Protein AF-A0A495KR83-F1 (afdb_monomer_lite)

Structure (mmCIF, N/CA/C/O backbone):
data_AF-A0A495KR83-F1
#
_entry.id   AF-A0A495KR83-F1
#
loop_
_atom_site.group_PDB
_atom_site.id
_atom_site.type_symbol
_atom_site.label_atom_id
_atom_site.label_alt_id
_atom_site.label_comp_id
_atom_site.label_asym_id
_atom_site.label_entity_id
_atom_site.label_seq_id
_atom_site.pdbx_PDB_ins_code
_atom_site.Cartn_x
_atom_site.Cartn_y
_atom_site.Cartn_z
_atom_site.occupancy
_atom_site.B_iso_or_equiv
_atom_site.auth_seq_id
_atom_site.auth_comp_id
_atom_site.auth_asym_id
_atom_site.auth_atom_id
_atom_site.pdbx_PDB_model_num
ATOM 1 N N . MET A 1 1 ? -1.444 6.617 -15.059 1.00 58.53 1 MET A N 1
ATOM 2 C CA . MET A 1 1 ? -1.238 6.009 -13.727 1.00 58.53 1 MET A CA 1
ATOM 3 C C . MET A 1 1 ? -1.438 7.092 -12.682 1.00 58.53 1 MET A C 1
ATOM 5 O O . MET A 1 1 ? -0.821 8.144 -12.810 1.00 58.53 1 MET A O 1
ATOM 9 N N . CYS A 1 2 ? -2.359 6.924 -11.729 1.00 82.19 2 CYS A N 1
ATOM 10 C CA . CYS A 1 2 ? -2.686 7.996 -10.783 1.00 82.19 2 CYS A CA 1
ATOM 11 C C . CYS A 1 2 ? -3.004 7.440 -9.392 1.00 82.19 2 CYS A C 1
ATOM 13 O O . CYS A 1 2 ? -3.875 6.585 -9.245 1.00 82.19 2 CYS A O 1
ATOM 15 N N . TRP A 1 3 ? -2.359 7.992 -8.361 1.00 87.06 3 TRP A N 1
ATOM 16 C CA . TRP A 1 3 ? -2.624 7.665 -6.955 1.00 87.06 3 TRP A CA 1
ATOM 17 C C . TRP A 1 3 ? -4.091 7.882 -6.550 1.00 87.06 3 TRP A C 1
ATOM 19 O O . TRP A 1 3 ? -4.588 7.176 -5.677 1.00 87.06 3 TRP A O 1
ATOM 29 N N . ASN A 1 4 ? -4.822 8.759 -7.248 1.00 87.94 4 ASN A N 1
ATOM 30 C CA . ASN A 1 4 ? -6.261 8.949 -7.044 1.00 87.94 4 ASN A CA 1
ATOM 31 C C . ASN A 1 4 ? -7.070 7.679 -7.370 1.00 87.94 4 ASN A C 1
ATOM 33 O O . ASN A 1 4 ? -8.069 7.399 -6.709 1.00 87.94 4 ASN A O 1
ATOM 37 N N . LYS A 1 5 ? -6.639 6.882 -8.361 1.00 89.56 5 LYS A N 1
ATOM 38 C CA . LYS A 1 5 ? -7.302 5.616 -8.712 1.00 89.56 5 LYS A CA 1
ATOM 39 C C . LYS A 1 5 ? -7.034 4.548 -7.654 1.00 89.56 5 LYS A C 1
ATOM 41 O O . LYS A 1 5 ? -7.980 3.891 -7.226 1.00 89.56 5 LYS A O 1
ATOM 46 N N . VAL A 1 6 ? -5.796 4.457 -7.155 1.00 89.81 6 VAL A N 1
ATOM 47 C CA . VAL A 1 6 ? -5.453 3.609 -5.998 1.00 89.81 6 VAL A CA 1
ATOM 48 C C . VAL A 1 6 ? -6.302 3.994 -4.785 1.00 89.81 6 VAL A C 1
ATOM 50 O O . VAL A 1 6 ? -6.902 3.126 -4.153 1.00 89.81 6 VAL A O 1
ATOM 53 N N . GLU A 1 7 ? -6.416 5.290 -4.477 1.00 89.06 7 GLU A N 1
ATOM 54 C CA . GLU A 1 7 ? -7.213 5.764 -3.343 1.00 89.06 7 GLU A CA 1
ATOM 55 C C . GLU A 1 7 ? -8.700 5.419 -3.501 1.00 89.06 7 GLU A C 1
ATOM 57 O O . GLU A 1 7 ? -9.326 4.971 -2.541 1.00 89.06 7 GLU A O 1
ATOM 62 N N . SER A 1 8 ? -9.256 5.583 -4.704 1.00 89.19 8 SER A N 1
ATOM 63 C CA . SER A 1 8 ? -10.644 5.223 -5.012 1.00 89.19 8 SER A CA 1
ATOM 64 C C . SER A 1 8 ? -10.902 3.724 -4.824 1.00 89.19 8 SER A C 1
ATOM 66 O O . SER A 1 8 ? -11.840 3.342 -4.127 1.00 89.19 8 SER A O 1
ATOM 68 N N . GLN A 1 9 ? -10.021 2.859 -5.336 1.00 88.50 9 GLN A N 1
ATOM 69 C CA . GLN A 1 9 ? -10.140 1.411 -5.128 1.00 88.50 9 GLN A CA 1
ATOM 70 C C . GLN A 1 9 ? -10.041 1.030 -3.650 1.00 88.50 9 GLN A C 1
ATOM 72 O O . GLN A 1 9 ? -10.841 0.243 -3.146 1.00 88.50 9 GLN A O 1
ATOM 77 N N . CYS A 1 10 ? -9.130 1.661 -2.913 1.00 87.50 10 CYS A N 1
ATOM 78 C CA . CYS A 1 10 ? -9.049 1.476 -1.472 1.00 87.50 10 CYS A CA 1
ATOM 79 C C . CYS A 1 10 ? -10.307 1.983 -0.737 1.00 87.50 10 CYS A C 1
ATOM 81 O O . CYS A 1 10 ? -10.642 1.433 0.304 1.00 87.50 10 CYS A O 1
ATOM 83 N N . LYS A 1 11 ? -11.002 3.023 -1.223 1.00 87.50 11 LYS A N 1
ATOM 84 C CA . LYS A 1 11 ? -12.291 3.485 -0.660 1.00 87.50 11 LYS A CA 1
ATOM 85 C C . LYS A 1 11 ? -13.414 2.477 -0.885 1.00 87.50 11 LYS A C 1
ATOM 87 O O . LYS A 1 11 ? -14.259 2.330 -0.012 1.00 87.50 11 LYS A O 1
ATOM 92 N N . MET A 1 12 ? -13.418 1.797 -2.030 1.00 85.75 12 MET A N 1
ATOM 93 C CA . MET A 1 12 ? -14.422 0.774 -2.334 1.00 85.75 12 MET A CA 1
ATOM 94 C C . MET A 1 12 ? -14.242 -0.484 -1.480 1.00 85.75 12 MET A C 1
ATOM 96 O O . MET A 1 12 ? -15.228 -1.095 -1.083 1.00 85.75 12 MET A O 1
ATOM 100 N N . VAL A 1 13 ? -12.995 -0.867 -1.191 1.00 83.69 13 VAL A N 1
ATOM 101 C CA . VAL A 1 13 ? -12.696 -2.107 -0.456 1.00 83.69 13 VAL A CA 1
ATOM 102 C C . VAL A 1 13 ? -12.657 -1.908 1.052 1.00 83.69 13 VAL A C 1
ATOM 104 O O . VAL A 1 13 ? -13.182 -2.733 1.796 1.00 83.69 13 VAL A O 1
ATOM 107 N N . TYR A 1 14 ? -12.073 -0.805 1.518 1.00 82.06 14 TYR A N 1
ATOM 108 C CA . TYR A 1 14 ? -12.025 -0.483 2.938 1.00 82.06 14 TYR A CA 1
ATOM 109 C C . TYR A 1 14 ? -13.132 0.518 3.268 1.00 82.06 14 TYR A C 1
ATOM 111 O O . TYR A 1 14 ? -13.010 1.710 2.979 1.00 82.06 14 TYR A O 1
ATOM 119 N N . SER A 1 15 ? -14.205 0.040 3.910 1.00 77.31 15 SER A N 1
ATOM 120 C CA . SER A 1 15 ? -15.283 0.908 4.411 1.00 77.31 15 SER A CA 1
ATOM 121 C C . SER A 1 15 ? -14.786 1.907 5.461 1.00 77.31 15 SER A C 1
ATOM 123 O O . SER A 1 15 ? -15.368 2.977 5.622 1.00 77.31 15 SER A O 1
ATOM 125 N N . THR A 1 16 ? -13.699 1.583 6.168 1.00 82.94 16 THR A N 1
ATOM 126 C CA . THR A 1 16 ? -13.033 2.483 7.115 1.00 82.94 16 THR A CA 1
ATOM 127 C C . THR A 1 16 ? -11.821 3.163 6.462 1.00 82.94 16 THR A C 1
ATOM 129 O O . THR A 1 16 ? -11.197 2.612 5.553 1.00 82.94 16 THR A O 1
ATOM 132 N N . PRO A 1 17 ? -11.420 4.367 6.913 1.00 83.88 17 PRO A N 1
ATOM 133 C CA . PRO A 1 17 ? -10.258 5.070 6.360 1.00 83.88 17 PRO A CA 1
ATOM 134 C C . PRO A 1 17 ? -8.910 4.476 6.814 1.00 83.88 17 PRO A C 1
ATOM 136 O O . PRO A 1 17 ? -7.865 5.096 6.597 1.00 83.88 17 PRO A O 1
ATOM 139 N N . TYR A 1 18 ? -8.916 3.293 7.430 1.00 86.31 18 TYR A N 1
ATOM 140 C CA . TYR A 1 18 ? -7.752 2.637 8.008 1.00 86.31 18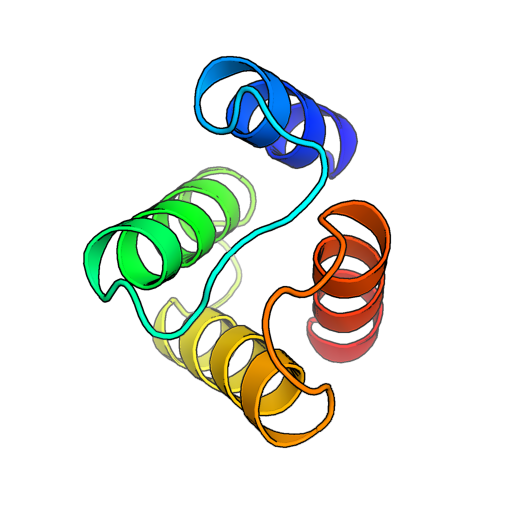 TYR A CA 1
ATOM 141 C C . TYR A 1 18 ? -7.548 1.252 7.395 1.00 86.31 18 TYR A C 1
ATOM 143 O O . TYR A 1 18 ? -8.507 0.546 7.102 1.00 86.31 18 TYR A O 1
ATOM 151 N N . ILE A 1 19 ? -6.287 0.860 7.236 1.00 84.94 19 ILE A N 1
ATOM 152 C CA . ILE A 1 19 ? -5.872 -0.444 6.726 1.00 84.94 19 ILE A CA 1
ATOM 153 C C . ILE A 1 19 ? -5.198 -1.190 7.876 1.00 84.94 19 ILE A C 1
ATOM 155 O O . ILE A 1 19 ? -4.256 -0.671 8.489 1.00 84.94 19 ILE A O 1
ATOM 159 N N . ASN A 1 20 ? -5.681 -2.396 8.184 1.00 81.38 20 ASN A N 1
ATOM 160 C CA . ASN A 1 20 ? -5.058 -3.235 9.200 1.00 81.38 20 ASN A CA 1
ATOM 161 C C . ASN A 1 20 ? -4.060 -4.202 8.547 1.00 81.38 20 ASN A C 1
ATOM 163 O O . ASN A 1 20 ? -4.447 -5.167 7.896 1.00 81.38 20 ASN A O 1
ATOM 167 N N . ALA A 1 21 ? -2.768 -3.961 8.762 1.00 73.88 21 ALA A N 1
ATOM 168 C CA . ALA A 1 21 ? -1.700 -4.814 8.243 1.00 73.88 21 ALA A CA 1
ATOM 169 C C . ALA A 1 21 ? -1.657 -6.213 8.865 1.00 73.88 21 ALA A C 1
ATOM 171 O O . ALA A 1 21 ? -1.091 -7.125 8.266 1.00 73.88 21 ALA A O 1
ATOM 172 N N . GLU A 1 22 ? -2.247 -6.393 10.051 1.00 78.62 22 GLU A N 1
ATOM 173 C CA . GLU A 1 22 ? -2.342 -7.697 10.715 1.00 78.62 22 GLU A CA 1
ATOM 174 C C . GLU A 1 22 ? -3.252 -8.656 9.946 1.00 78.62 22 GLU A C 1
ATOM 176 O O . GLU A 1 22 ? -3.172 -9.867 10.133 1.00 78.62 22 GLU A O 1
ATOM 181 N N . LYS A 1 23 ? -4.095 -8.130 9.046 1.00 83.75 23 LYS A N 1
ATOM 182 C CA . LYS A 1 23 ? -4.882 -8.924 8.108 1.00 83.75 23 LYS A CA 1
ATOM 183 C C . LYS A 1 23 ? -4.061 -9.159 6.835 1.00 83.75 23 LYS A C 1
ATOM 185 O O . LYS A 1 23 ? -3.882 -8.236 6.036 1.00 83.75 23 LYS A O 1
ATOM 190 N N . PRO A 1 24 ? -3.614 -10.401 6.561 1.00 84.81 24 PRO A N 1
ATOM 191 C CA . PRO A 1 24 ? -2.792 -10.691 5.385 1.00 84.81 24 PRO A CA 1
ATOM 192 C C . PRO A 1 24 ? -3.498 -10.374 4.060 1.00 84.81 24 PRO A C 1
ATOM 194 O O . PRO A 1 24 ? -2.843 -10.065 3.064 1.00 84.81 24 PRO A O 1
ATOM 197 N N . LEU A 1 25 ? -4.833 -10.445 4.048 1.00 86.62 25 LEU A N 1
ATOM 198 C CA . LEU A 1 25 ? -5.659 -10.123 2.887 1.00 86.62 25 LEU A CA 1
ATOM 199 C C . LEU A 1 25 ? -5.601 -8.633 2.542 1.00 86.62 25 LEU A C 1
ATOM 201 O O . LEU A 1 25 ? -5.341 -8.309 1.386 1.00 86.62 25 LEU A O 1
ATOM 205 N N . ASP A 1 26 ? -5.744 -7.750 3.532 1.00 86.19 26 ASP A N 1
ATOM 206 C CA . ASP A 1 26 ? -5.676 -6.295 3.345 1.00 86.19 26 ASP A CA 1
ATOM 207 C C . ASP A 1 26 ? -4.307 -5.902 2.768 1.00 86.19 26 ASP A C 1
ATOM 209 O O . ASP A 1 26 ? -4.190 -5.188 1.766 1.00 86.19 26 ASP A O 1
ATOM 213 N N . ARG A 1 27 ? -3.243 -6.479 3.338 1.00 88.06 27 ARG A N 1
ATOM 214 C CA . ARG A 1 27 ? -1.871 -6.320 2.845 1.00 88.06 27 ARG A CA 1
ATOM 215 C C . ARG A 1 27 ? -1.711 -6.789 1.394 1.00 88.06 27 ARG A C 1
ATOM 217 O O . ARG A 1 27 ? -1.122 -6.084 0.577 1.00 88.06 27 ARG A O 1
ATOM 224 N N . LYS A 1 28 ? -2.212 -7.977 1.046 1.00 90.94 28 LYS A N 1
ATOM 225 C CA . LYS A 1 28 ? -2.117 -8.501 -0.327 1.00 90.94 28 LYS A CA 1
ATOM 226 C C . LYS A 1 28 ? -2.888 -7.617 -1.309 1.00 90.94 28 LYS A C 1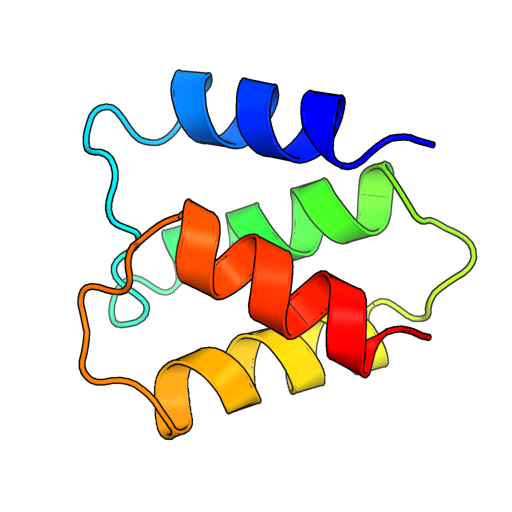
ATOM 228 O O . LYS A 1 28 ? -2.409 -7.369 -2.414 1.00 90.94 28 LYS A O 1
ATOM 233 N N . PHE A 1 29 ? -4.053 -7.130 -0.895 1.00 90.25 29 PHE A N 1
ATOM 234 C CA . PHE A 1 29 ? -4.931 -6.325 -1.727 1.00 90.25 29 PHE A CA 1
ATOM 235 C C . PHE A 1 29 ? -4.314 -4.962 -2.054 1.00 90.25 29 PHE A C 1
ATOM 237 O O . PHE A 1 29 ? -4.259 -4.581 -3.220 1.00 90.25 29 PHE A O 1
ATOM 244 N N . ILE A 1 30 ? -3.757 -4.258 -1.061 1.00 91.19 30 ILE A N 1
ATOM 245 C CA . ILE A 1 30 ? -3.115 -2.957 -1.305 1.00 91.19 30 ILE A CA 1
ATOM 246 C C . ILE A 1 30 ? -1.904 -3.077 -2.242 1.00 91.19 30 ILE A C 1
ATOM 248 O O . ILE A 1 30 ? -1.744 -2.260 -3.146 1.00 91.19 30 ILE A O 1
ATOM 252 N N . ILE A 1 31 ? -1.093 -4.130 -2.084 1.00 93.12 31 ILE A N 1
ATOM 253 C CA . ILE A 1 31 ? 0.048 -4.402 -2.969 1.00 93.12 31 ILE A CA 1
ATOM 254 C C . ILE A 1 31 ? -0.435 -4.653 -4.399 1.00 93.12 31 ILE A C 1
ATOM 256 O O . ILE A 1 31 ? 0.157 -4.128 -5.340 1.00 93.12 31 ILE A O 1
ATOM 260 N N . GLN A 1 32 ? -1.510 -5.428 -4.565 1.00 93.94 32 GLN A N 1
ATOM 261 C CA . GLN A 1 32 ? -2.085 -5.723 -5.875 1.00 93.94 32 GLN A CA 1
ATOM 262 C C . GLN A 1 32 ? -2.594 -4.450 -6.564 1.00 93.94 32 GLN A C 1
ATOM 264 O O . GLN A 1 32 ? -2.202 -4.212 -7.701 1.00 93.94 32 GLN A O 1
ATOM 269 N N . ILE A 1 33 ? -3.385 -3.609 -5.883 1.00 93.31 33 ILE A N 1
ATOM 270 C CA . ILE A 1 33 ? -3.899 -2.360 -6.475 1.00 93.31 33 ILE A CA 1
ATOM 271 C C . ILE A 1 33 ? -2.744 -1.465 -6.935 1.00 93.31 33 ILE A C 1
ATOM 273 O O . ILE A 1 33 ? -2.771 -0.920 -8.036 1.00 93.31 33 ILE A O 1
ATOM 277 N N . ILE A 1 34 ? -1.721 -1.297 -6.091 1.00 92.94 34 ILE A N 1
ATOM 278 C CA . ILE A 1 34 ? -0.574 -0.446 -6.424 1.00 92.94 34 ILE A CA 1
ATOM 279 C C . ILE A 1 34 ? 0.192 -1.039 -7.613 1.00 92.94 34 ILE A C 1
ATOM 281 O O . ILE A 1 34 ? 0.586 -0.299 -8.506 1.00 92.94 34 ILE A O 1
ATOM 285 N N . ALA A 1 35 ? 0.367 -2.360 -7.671 1.00 93.75 35 ALA A N 1
ATOM 286 C CA . ALA A 1 35 ? 1.041 -3.020 -8.788 1.00 93.75 35 ALA A CA 1
ATOM 287 C C . ALA A 1 35 ? 0.259 -2.946 -10.109 1.00 93.75 35 ALA A C 1
ATOM 289 O O . ALA A 1 35 ? 0.871 -2.887 -11.170 1.00 93.75 35 ALA A O 1
ATOM 290 N N . GLU A 1 36 ? -1.073 -2.962 -10.060 1.00 92.81 36 GLU A N 1
ATOM 291 C CA . GLU A 1 36 ? -1.922 -2.781 -11.243 1.00 92.81 36 GLU A CA 1
ATOM 292 C C . GLU A 1 36 ? -1.877 -1.342 -11.761 1.00 92.81 36 GLU A C 1
ATOM 294 O O . GLU A 1 36 ? -1.847 -1.121 -12.970 1.00 92.81 36 GLU A O 1
ATOM 299 N N . GLU A 1 37 ? -1.839 -0.359 -10.858 1.00 92.75 37 GLU A N 1
ATOM 300 C CA . GLU A 1 37 ? -1.748 1.049 -11.245 1.00 92.75 37 GLU A CA 1
ATOM 301 C C . GLU A 1 37 ? -0.344 1.485 -11.652 1.00 92.75 37 GLU A C 1
ATOM 303 O O . GLU A 1 37 ? -0.219 2.434 -12.426 1.00 92.75 37 GLU A O 1
ATOM 308 N N . PHE A 1 38 ? 0.695 0.812 -11.157 1.00 91.12 38 PHE A N 1
ATOM 309 C CA . PHE A 1 38 ? 2.089 1.115 -11.461 1.00 91.12 38 PHE A CA 1
ATOM 310 C C . PHE A 1 38 ? 2.861 -0.148 -11.884 1.00 91.12 38 PHE A C 1
ATOM 312 O O . PHE A 1 38 ? 3.726 -0.622 -11.140 1.00 91.12 38 PHE A O 1
ATOM 319 N N . PRO A 1 39 ? 2.572 -0.696 -13.081 1.00 91.06 39 PRO A N 1
ATOM 320 C CA . PRO A 1 39 ? 3.215 -1.908 -13.592 1.00 91.06 39 PRO A CA 1
ATOM 321 C C . PRO A 1 39 ? 4.727 -1.758 -13.810 1.00 91.06 39 PRO A C 1
ATOM 323 O O . PRO A 1 39 ? 5.438 -2.760 -13.817 1.00 91.06 39 PRO A O 1
ATOM 326 N N . ASP A 1 40 ? 5.223 -0.525 -13.947 1.00 91.31 40 ASP A N 1
ATOM 327 C CA . ASP A 1 40 ? 6.650 -0.234 -14.130 1.00 91.31 40 ASP A CA 1
ATOM 328 C C . ASP A 1 40 ? 7.477 -0.504 -12.862 1.00 91.31 40 ASP A C 1
ATOM 330 O O . ASP A 1 40 ? 8.690 -0.713 -12.933 1.00 91.31 40 ASP A O 1
ATOM 334 N N . PHE A 1 41 ? 6.841 -0.525 -11.682 1.00 91.56 41 PHE A N 1
ATOM 335 C CA . PHE A 1 41 ? 7.525 -0.860 -10.438 1.00 91.56 41 PHE A CA 1
ATOM 336 C C . PHE A 1 41 ? 7.462 -2.367 -10.165 1.00 91.56 41 PHE A C 1
ATOM 338 O O . PHE A 1 41 ? 6.377 -2.955 -10.140 1.00 91.56 41 PHE A O 1
ATOM 345 N N . PRO A 1 42 ? 8.600 -3.013 -9.847 1.00 93.38 42 PRO A N 1
ATOM 346 C CA . PRO A 1 42 ? 8.599 -4.414 -9.453 1.00 93.38 42 PRO A CA 1
ATOM 347 C C . PRO A 1 42 ? 7.673 -4.655 -8.255 1.00 93.38 42 PRO A C 1
ATOM 349 O O . PRO A 1 42 ? 7.799 -3.994 -7.220 1.00 93.38 42 PRO A O 1
ATOM 352 N N . ARG A 1 43 ? 6.801 -5.668 -8.346 1.00 93.75 43 ARG A N 1
ATOM 353 C CA . ARG A 1 43 ? 5.887 -6.063 -7.253 1.00 93.75 43 ARG A CA 1
ATOM 354 C C . ARG A 1 43 ? 6.608 -6.277 -5.921 1.00 93.75 43 ARG A C 1
ATOM 356 O O . ARG A 1 43 ? 6.077 -5.926 -4.874 1.00 93.75 43 ARG A O 1
ATOM 363 N N . VAL A 1 44 ? 7.829 -6.814 -5.966 1.00 93.56 44 VAL A N 1
ATOM 364 C CA . VAL A 1 44 ? 8.679 -7.021 -4.782 1.00 93.56 44 VAL A CA 1
ATOM 365 C C . VAL A 1 44 ? 9.043 -5.690 -4.117 1.00 93.56 44 VAL A C 1
ATOM 367 O O . VAL A 1 44 ? 8.977 -5.588 -2.895 1.00 93.56 44 VAL A O 1
ATOM 370 N N . ARG A 1 45 ? 9.364 -4.655 -4.907 1.00 94.44 45 ARG A N 1
ATOM 371 C CA . ARG A 1 45 ? 9.669 -3.309 -4.400 1.00 94.44 45 ARG A CA 1
ATOM 372 C C . ARG A 1 45 ? 8.434 -2.692 -3.744 1.00 94.44 45 ARG A C 1
ATOM 374 O O . ARG A 1 45 ? 8.526 -2.219 -2.619 1.00 94.44 45 ARG A O 1
ATOM 381 N N . ILE A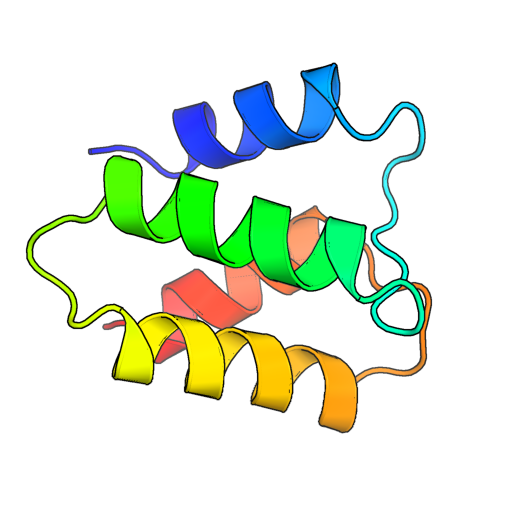 1 46 ? 7.274 -2.781 -4.400 1.00 94.94 46 ILE A N 1
ATOM 382 C CA . ILE A 1 46 ? 5.989 -2.315 -3.851 1.00 94.94 46 ILE A CA 1
ATOM 383 C C . ILE A 1 46 ? 5.682 -3.009 -2.518 1.00 94.94 46 ILE A C 1
ATOM 385 O O . ILE A 1 46 ? 5.387 -2.338 -1.529 1.00 94.94 46 ILE A O 1
ATOM 389 N N . ALA A 1 47 ? 5.786 -4.340 -2.475 1.00 94.00 47 ALA A N 1
ATOM 390 C CA . ALA A 1 47 ? 5.540 -5.123 -1.269 1.00 94.00 47 ALA A CA 1
ATOM 391 C C . ALA A 1 47 ? 6.473 -4.711 -0.123 1.00 94.00 47 ALA A C 1
ATOM 393 O O . ALA A 1 47 ? 6.002 -4.434 0.978 1.00 94.00 47 ALA A O 1
ATOM 394 N N . ALA A 1 48 ? 7.775 -4.586 -0.394 1.00 94.50 48 ALA A N 1
ATOM 395 C CA . ALA A 1 48 ? 8.754 -4.161 0.602 1.00 94.50 48 ALA A CA 1
ATOM 396 C C . ALA A 1 48 ? 8.460 -2.754 1.150 1.00 94.50 48 ALA A C 1
ATOM 398 O O . ALA A 1 48 ? 8.572 -2.523 2.357 1.00 94.50 48 ALA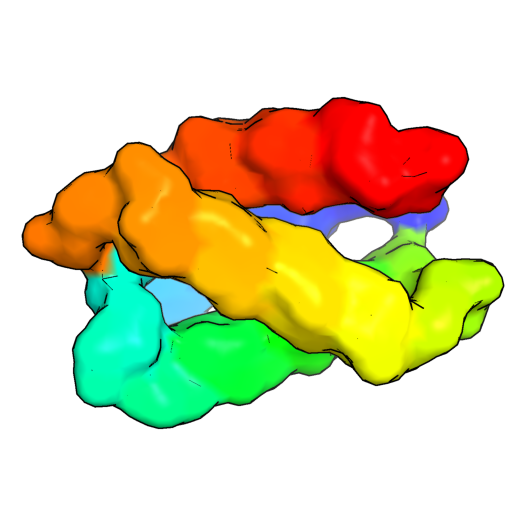 A O 1
ATOM 399 N N . THR A 1 49 ? 8.052 -1.811 0.297 1.00 94.19 49 THR A N 1
ATOM 400 C CA . THR A 1 49 ? 7.679 -0.458 0.729 1.00 94.19 49 THR A CA 1
ATOM 401 C C . THR A 1 49 ? 6.417 -0.459 1.594 1.00 94.19 49 THR A C 1
ATOM 403 O O . THR A 1 49 ? 6.391 0.198 2.636 1.00 94.19 49 THR A O 1
ATOM 406 N N . VAL A 1 50 ? 5.386 -1.216 1.209 1.00 92.56 50 VAL A N 1
ATOM 407 C CA . VAL A 1 50 ? 4.155 -1.374 2.004 1.00 92.56 50 VAL A CA 1
ATOM 408 C C . VAL A 1 50 ? 4.469 -1.987 3.372 1.00 92.56 50 VAL A C 1
ATOM 410 O O . VAL A 1 50 ? 4.034 -1.465 4.397 1.00 92.56 50 VAL A O 1
ATOM 413 N N . ASP A 1 51 ? 5.291 -3.033 3.410 1.00 91.25 51 ASP A N 1
ATOM 414 C CA . ASP A 1 51 ? 5.713 -3.677 4.658 1.00 91.25 51 ASP A CA 1
ATOM 415 C C . ASP A 1 51 ? 6.491 -2.730 5.559 1.00 91.25 51 ASP A C 1
ATOM 417 O O . ASP A 1 51 ? 6.300 -2.719 6.773 1.00 91.25 51 ASP A O 1
ATOM 421 N N . SER A 1 52 ? 7.362 -1.916 4.964 1.00 92.25 52 SER A N 1
ATOM 422 C CA . SER A 1 52 ? 8.137 -0.921 5.701 1.00 92.25 52 SER A CA 1
ATOM 423 C C . SER A 1 52 ? 7.217 0.118 6.343 1.00 92.25 52 SER A C 1
ATOM 425 O O . SER A 1 52 ? 7.427 0.483 7.496 1.00 92.25 52 SER A O 1
ATOM 427 N N . CYS A 1 53 ? 6.151 0.528 5.648 1.00 92.31 53 CYS A N 1
ATOM 428 C CA . CYS A 1 53 ? 5.126 1.412 6.202 1.00 92.31 53 CYS A CA 1
ATOM 429 C C . CYS A 1 53 ? 4.485 0.811 7.463 1.00 92.31 53 CYS A C 1
ATOM 431 O O . CYS A 1 53 ? 4.396 1.476 8.493 1.00 92.31 53 CYS A O 1
ATOM 433 N N . PHE A 1 54 ? 4.090 -0.461 7.404 1.00 90.12 54 PHE A N 1
ATOM 434 C CA . PHE A 1 54 ? 3.442 -1.152 8.521 1.00 90.12 54 PHE A CA 1
ATOM 435 C C . PHE A 1 54 ? 4.382 -1.496 9.679 1.00 90.12 54 PHE A C 1
ATOM 437 O O . PHE A 1 54 ? 3.936 -1.592 10.815 1.00 90.12 54 PHE A O 1
ATOM 444 N N . LYS A 1 55 ? 5.684 -1.650 9.421 1.00 89.38 55 LYS A N 1
ATOM 445 C CA . LYS A 1 55 ? 6.690 -1.783 10.485 1.00 89.38 55 LYS A CA 1
ATOM 446 C C . LYS A 1 55 ? 6.939 -0.464 11.216 1.00 89.38 55 LYS A C 1
ATOM 448 O O . LYS A 1 55 ? 7.231 -0.478 12.405 1.00 89.38 55 LYS A O 1
ATOM 453 N N . LEU A 1 56 ? 6.862 0.661 10.504 1.00 89.81 56 LEU A N 1
ATOM 454 C CA . LEU A 1 56 ? 7.146 1.991 11.051 1.00 89.81 56 LEU A CA 1
ATOM 455 C C . LEU A 1 56 ? 5.946 2.622 11.761 1.00 89.81 56 LEU A C 1
ATOM 457 O O . LEU A 1 56 ? 6.133 3.440 12.661 1.00 89.81 56 LEU A O 1
ATOM 461 N N . PHE A 1 57 ? 4.723 2.284 11.353 1.00 87.44 57 PHE A N 1
ATOM 462 C CA . PHE A 1 57 ? 3.509 2.858 11.924 1.00 87.44 57 PHE A CA 1
ATOM 463 C C . PHE A 1 57 ? 2.646 1.776 12.575 1.00 87.44 57 PHE A C 1
ATOM 465 O O . PHE A 1 57 ? 2.319 0.800 11.901 1.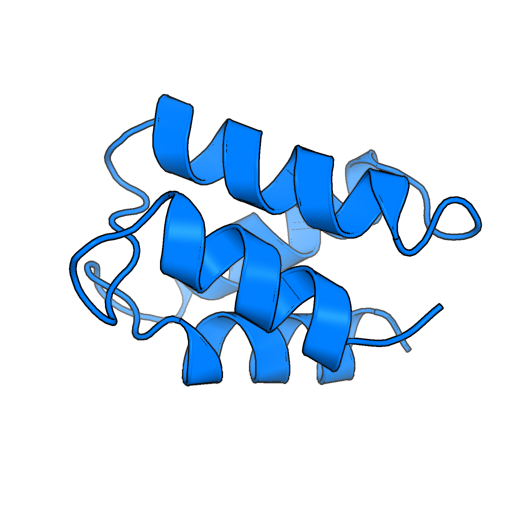00 87.44 57 PHE A O 1
ATOM 472 N N . PRO A 1 58 ? 2.231 1.957 13.844 1.00 78.88 58 PRO A N 1
ATOM 473 C CA . PRO A 1 58 ? 1.377 0.991 14.521 1.00 78.88 58 PRO A CA 1
ATOM 474 C C . PRO A 1 58 ? 0.050 0.832 13.774 1.00 78.88 58 PRO A C 1
ATOM 476 O O . PRO A 1 58 ? -0.540 1.809 13.300 1.00 78.88 58 PRO A O 1
ATOM 479 N N . THR A 1 59 ? -0.405 -0.412 13.655 1.00 80.88 59 THR A N 1
ATOM 480 C CA . THR A 1 59 ? -1.694 -0.759 13.064 1.00 80.88 59 THR A CA 1
ATOM 481 C C . THR A 1 59 ? -2.846 -0.334 13.980 1.00 80.88 59 THR A C 1
ATOM 483 O O . THR A 1 59 ? -2.731 -0.429 15.200 1.00 80.88 59 THR A O 1
ATOM 486 N N . PRO A 1 60 ? -3.982 0.115 13.417 1.00 85.69 60 PRO A N 1
ATOM 487 C CA . PRO A 1 60 ? -4.268 0.262 11.991 1.00 85.69 60 PRO A CA 1
ATOM 488 C C . PRO A 1 60 ? -3.739 1.594 11.412 1.00 85.69 60 PRO A C 1
ATOM 490 O O . PRO A 1 60 ? -3.845 2.656 12.025 1.00 85.69 60 PRO A O 1
ATOM 493 N N . VAL A 1 61 ? -3.194 1.554 10.192 1.00 90.06 61 VAL A N 1
ATOM 494 C CA . VAL A 1 61 ? -2.582 2.725 9.534 1.00 90.06 61 VAL A CA 1
ATOM 495 C C . VAL A 1 61 ? -3.618 3.437 8.670 1.00 90.06 61 VAL A C 1
ATOM 497 O O . VAL A 1 61 ? -4.371 2.791 7.944 1.00 90.06 61 VAL A O 1
ATOM 500 N N . SER A 1 62 ? -3.672 4.772 8.706 1.00 90.62 62 SER A N 1
ATOM 501 C CA . SER A 1 62 ? -4.596 5.505 7.833 1.00 90.62 62 SER A CA 1
ATOM 502 C C . SER A 1 62 ? -4.222 5.317 6.360 1.00 90.62 62 SER A C 1
ATOM 504 O O . SER A 1 62 ? -3.050 5.382 5.980 1.00 90.62 62 SER A O 1
ATOM 506 N N . ARG A 1 63 ? -5.230 5.117 5.505 1.00 88.88 63 ARG A N 1
ATOM 507 C CA . ARG A 1 63 ? -5.039 4.906 4.064 1.00 88.88 63 ARG A CA 1
ATOM 508 C C . ARG A 1 63 ? -4.200 6.018 3.436 1.00 88.88 63 ARG A C 1
ATOM 510 O O . ARG A 1 63 ? -3.276 5.732 2.687 1.00 88.88 63 ARG A O 1
ATOM 517 N N . GLN A 1 64 ? -4.499 7.278 3.754 1.00 89.38 64 GLN A N 1
ATOM 518 C CA . GLN A 1 64 ? -3.755 8.423 3.218 1.00 89.38 64 GLN A CA 1
ATOM 519 C C . GLN A 1 64 ? -2.278 8.384 3.616 1.00 89.38 64 GLN A C 1
ATOM 521 O O . GLN A 1 64 ? -1.417 8.624 2.775 1.00 89.38 64 GLN A O 1
ATOM 526 N N . LYS A 1 65 ? -1.976 8.025 4.871 1.00 90.81 65 LYS A N 1
ATOM 527 C CA . LYS A 1 65 ? -0.597 7.914 5.356 1.00 90.81 65 LYS A CA 1
ATOM 528 C C . LYS A 1 65 ? 0.156 6.793 4.648 1.00 90.81 65 LYS A C 1
ATOM 530 O O . LYS A 1 65 ? 1.294 7.005 4.242 1.00 90.81 65 LYS A O 1
ATOM 535 N N . LEU A 1 66 ? -0.490 5.644 4.450 1.00 91.56 66 LEU A N 1
ATOM 536 C CA . LEU A 1 66 ? 0.091 4.540 3.692 1.00 91.56 66 LEU A CA 1
ATOM 537 C C . LEU A 1 66 ? 0.377 4.944 2.244 1.00 91.56 66 LEU A C 1
ATOM 539 O O . LEU A 1 66 ? 1.501 4.783 1.781 1.00 91.56 66 LEU A O 1
ATOM 543 N N . LEU A 1 67 ? -0.610 5.502 1.539 1.00 91.44 67 LEU A N 1
ATOM 544 C CA . LEU A 1 67 ? -0.446 5.875 0.133 1.00 91.44 67 LEU A CA 1
ATOM 545 C C . LEU A 1 67 ? 0.630 6.947 -0.039 1.00 91.44 67 LEU A C 1
ATOM 547 O O . LEU A 1 67 ? 1.477 6.817 -0.917 1.00 91.44 67 LEU A O 1
ATOM 551 N N . HIS A 1 68 ? 0.657 7.949 0.841 1.00 92.81 68 HIS A N 1
ATOM 552 C CA . HIS A 1 68 ? 1.691 8.976 0.825 1.00 92.81 68 HIS A CA 1
ATOM 553 C C . HIS A 1 68 ? 3.085 8.392 1.093 1.00 92.81 68 HIS A C 1
ATOM 555 O O . HIS A 1 68 ? 4.032 8.701 0.371 1.00 92.81 68 HIS A O 1
ATOM 561 N N . PHE A 1 69 ? 3.218 7.504 2.085 1.00 93.81 69 PHE A N 1
ATOM 562 C CA . PHE A 1 69 ? 4.486 6.833 2.370 1.00 93.81 69 PHE A CA 1
ATOM 563 C C . PHE A 1 69 ? 4.974 6.033 1.162 1.00 93.81 69 PHE A C 1
ATOM 565 O O . PHE A 1 69 ? 6.128 6.168 0.756 1.00 93.81 69 PHE A O 1
ATOM 572 N N . VAL A 1 70 ? 4.100 5.223 0.561 1.00 92.44 70 VAL A N 1
ATOM 573 C CA . VAL A 1 70 ? 4.472 4.399 -0.589 1.00 92.44 70 VAL A CA 1
ATOM 574 C C . VAL A 1 70 ? 4.828 5.278 -1.791 1.00 92.44 70 VAL A C 1
ATOM 576 O O . VAL A 1 70 ? 5.855 5.044 -2.420 1.00 92.44 70 VAL A O 1
ATOM 579 N N . GLN A 1 71 ? 4.062 6.337 -2.060 1.00 92.00 71 GLN A N 1
ATOM 580 C CA . GLN A 1 71 ? 4.347 7.297 -3.127 1.00 92.00 71 GLN A CA 1
ATOM 581 C C . GLN A 1 71 ? 5.718 7.966 -2.978 1.00 92.00 71 GLN A C 1
ATOM 583 O O . GLN A 1 71 ? 6.415 8.158 -3.972 1.00 92.00 71 GLN A O 1
ATOM 588 N N . MET A 1 72 ? 6.113 8.325 -1.755 1.00 92.69 72 MET A N 1
ATOM 589 C CA . MET A 1 72 ? 7.407 8.962 -1.497 1.00 92.69 72 MET A CA 1
ATOM 590 C C . MET A 1 72 ? 8.587 7.994 -1.645 1.00 92.69 72 MET A C 1
ATOM 592 O O . MET A 1 72 ? 9.666 8.420 -2.044 1.00 92.69 72 MET A O 1
ATOM 596 N N . ASN A 1 73 ? 8.383 6.703 -1.362 1.00 91.44 73 ASN A N 1
ATOM 597 C CA . ASN A 1 73 ? 9.442 5.684 -1.344 1.00 91.44 73 ASN A CA 1
ATOM 598 C C . ASN A 1 73 ? 9.517 4.824 -2.625 1.00 91.44 73 ASN A C 1
ATOM 600 O O . ASN A 1 73 ? 10.493 4.099 -2.832 1.00 91.44 73 ASN A O 1
ATOM 604 N N . LEU A 1 74 ? 8.507 4.898 -3.497 1.00 86.56 74 LEU A N 1
ATOM 605 C CA . LEU A 1 74 ? 8.530 4.296 -4.835 1.00 86.56 74 LEU A CA 1
ATOM 606 C C . LEU A 1 74 ? 9.134 5.211 -5.912 1.00 86.56 74 LEU A C 1
ATOM 608 O O . LEU A 1 74 ? 9.230 4.772 -7.052 1.00 86.56 74 LEU A O 1
ATOM 612 N N . ARG A 1 75 ? 9.559 6.436 -5.572 1.00 69.94 75 ARG A N 1
ATOM 613 C CA . ARG A 1 75 ? 10.270 7.327 -6.506 1.00 69.94 75 ARG A CA 1
ATOM 614 C C . ARG A 1 75 ? 11.571 6.728 -7.037 1.00 69.94 75 ARG A C 1
ATOM 616 O O . ARG A 1 75 ? 12.217 5.938 -6.310 1.00 69.94 75 ARG A O 1
#

Foldseek 3Di:
DDLVQLVVVCVVVDVDQWQFVVPVVSLVVSLVSVCVVCVVQPSVQLSVQLVVQPVVDPPRHGNVSSSVSSVVRSD

Radius of gyration: 10.96 Å; chains: 1; bounding box: 26×20×29 Å

Sequence (75 aa):
MCWNKVESQCKMVYSTPYINAEKPLDRKFIIQIIAEEFPDFPRVRIAATVDSCFKLFPTPVSRQKLLHFVQMNLR

pLDDT: mean 88.33, std 6.08, range [58.53, 94.94]

Secondary structure (DSSP, 8-state):
--HHHHHHHHHHH-SSSEE-TTS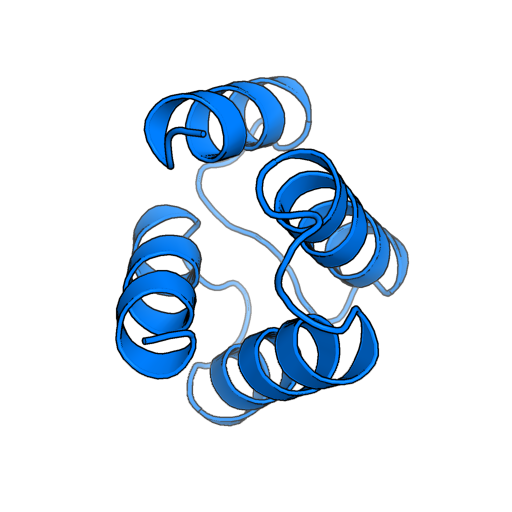HHHHHHHHHHHHHH-TTS-HHHHHHHHHHHHHHSPSSEEHHHHHHHHHHH--